Protein AF-A0A1C2D484-F1 (afdb_monomer)

Secondary structure (DSSP, 8-state):
----HHHHHHHHHHHHHHHHHHHHHHHHHHHHHHHHHHHHHHHHHHHTT--HHHHHHHHHHHTTTTS-HHHHHHHHHH-

Foldseek 3Di:
DCPPVVVVVVVVVVVVVVVVVVVVVVLVVVLVVLLVVLLVQLVVCVVVVNDPVVSLVVCCVVQVVRDHSVRSVVSNVVD

Solvent-accessible surface area (backbone atoms only — not comparable to full-atom values): 4530 Å² total; per-residue (Å²): 138,79,79,52,67,69,59,55,51,54,50,51,55,52,54,48,51,53,49,54,55,48,52,53,51,49,52,53,50,52,51,54,54,48,54,53,51,52,46,51,48,55,50,50,37,50,76,71,69,47,52,69,70,57,52,50,52,52,49,33,66,80,32,53,94,79,45,53,58,68,58,52,54,52,45,59,77,75,91

Sequence (79 aa):
MNADPVWRDTIMDYETKLAEEREYGEEKGILSATVNAIKKIIRRNRSYGVSDSKTLEDLTEDYHDSVSRDQIEQMMKEA

Structure (mmCIF, N/CA/C/O backbone):
data_AF-A0A1C2D484-F1
#
_entry.id   AF-A0A1C2D484-F1
#
loop_
_atom_site.group_PDB
_atom_site.id
_atom_site.type_symbol
_atom_site.label_atom_id
_atom_site.label_alt_id
_atom_site.label_comp_id
_atom_site.label_asym_id
_atom_site.label_entity_id
_atom_site.label_seq_id
_atom_site.pdbx_PDB_ins_code
_atom_site.Cartn_x
_atom_site.Cartn_y
_atom_site.Cartn_z
_atom_site.occupancy
_atom_site.B_iso_or_equiv
_atom_site.auth_seq_id
_atom_site.auth_comp_id
_atom_site.auth_asym_id
_atom_site.auth_atom_id
_atom_site.pdbx_PDB_model_num
ATOM 1 N N . MET A 1 1 ? 26.176 -11.174 -46.179 1.00 50.25 1 MET A N 1
ATOM 2 C CA . MET A 1 1 ? 25.520 -10.719 -44.937 1.00 50.25 1 MET A CA 1
ATOM 3 C C . MET A 1 1 ? 25.894 -11.691 -43.830 1.00 50.25 1 MET A C 1
ATOM 5 O O . MET A 1 1 ? 25.187 -12.662 -43.628 1.00 50.25 1 MET A O 1
ATOM 9 N N . ASN A 1 2 ? 27.031 -11.474 -43.171 1.00 51.41 2 ASN A N 1
ATOM 10 C CA . ASN A 1 2 ? 27.303 -12.094 -41.876 1.00 51.41 2 ASN A CA 1
ATOM 11 C C . ASN A 1 2 ? 27.110 -10.973 -40.863 1.00 51.41 2 ASN A C 1
ATOM 13 O O . ASN A 1 2 ? 27.997 -10.144 -40.692 1.00 51.41 2 ASN A O 1
ATOM 17 N N . ALA A 1 3 ? 25.913 -10.883 -40.286 1.00 60.62 3 ALA A N 1
ATOM 18 C CA . ALA A 1 3 ? 25.803 -10.222 -38.997 1.00 60.62 3 ALA A CA 1
ATOM 19 C C . ALA A 1 3 ? 26.543 -11.157 -38.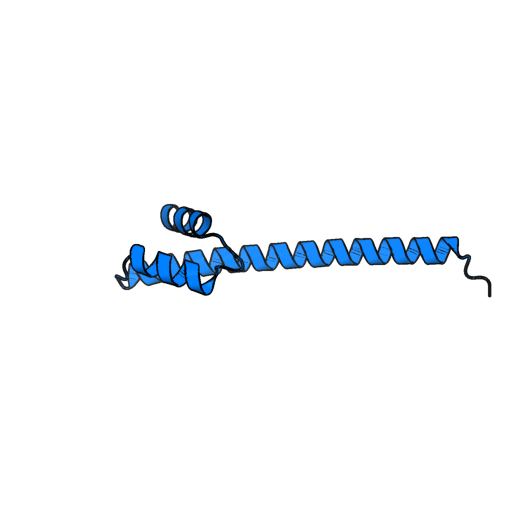041 1.00 60.62 3 ALA A C 1
ATOM 21 O O . ALA A 1 3 ? 26.078 -12.276 -37.828 1.00 60.62 3 ALA A O 1
ATOM 22 N N . ASP A 1 4 ? 27.743 -10.750 -37.632 1.00 69.44 4 ASP A N 1
ATOM 23 C CA . ASP A 1 4 ? 28.595 -11.485 -36.703 1.00 69.44 4 ASP A CA 1
ATOM 24 C C . ASP A 1 4 ? 27.722 -12.031 -35.555 1.00 69.44 4 ASP A C 1
ATOM 26 O O . ASP A 1 4 ? 27.038 -11.230 -34.908 1.00 69.44 4 ASP A O 1
ATOM 30 N N . PRO A 1 5 ? 27.654 -13.361 -35.345 1.00 69.44 5 PRO A N 1
ATOM 31 C CA . PRO A 1 5 ? 26.822 -13.961 -34.303 1.00 69.44 5 PRO A CA 1
ATOM 32 C C . PRO A 1 5 ? 27.063 -13.319 -32.935 1.00 69.44 5 PRO A C 1
ATOM 34 O O . PRO A 1 5 ? 26.114 -13.052 -32.208 1.00 69.44 5 PRO A O 1
ATOM 37 N N . VAL A 1 6 ? 28.315 -12.941 -32.657 1.00 75.94 6 VAL A N 1
ATOM 38 C CA . VAL A 1 6 ? 28.716 -12.277 -31.412 1.00 75.94 6 VAL A CA 1
ATOM 39 C C . VAL A 1 6 ? 28.057 -10.905 -31.273 1.00 75.94 6 VAL A C 1
ATOM 41 O O . VAL A 1 6 ? 27.642 -10.514 -30.185 1.00 75.94 6 VAL A O 1
ATOM 44 N N . TRP A 1 7 ? 27.918 -10.165 -32.375 1.00 72.25 7 TRP A N 1
ATOM 45 C CA . TRP A 1 7 ? 27.274 -8.853 -32.372 1.00 72.25 7 TRP A CA 1
ATOM 46 C C . TRP A 1 7 ? 25.756 -8.953 -32.183 1.00 72.25 7 TRP A C 1
ATOM 48 O O . TRP A 1 7 ? 25.174 -8.104 -31.512 1.00 72.25 7 TRP A O 1
ATOM 58 N N . ARG A 1 8 ? 25.117 -10.006 -32.716 1.00 72.00 8 ARG A N 1
ATOM 59 C CA . ARG A 1 8 ? 23.694 -10.283 -32.448 1.00 72.00 8 ARG A CA 1
ATOM 60 C C . ARG A 1 8 ? 23.449 -10.635 -30.985 1.00 72.00 8 ARG A C 1
ATOM 62 O O . ARG A 1 8 ? 22.538 -10.063 -30.394 1.00 72.00 8 ARG A O 1
ATOM 69 N N . ASP A 1 9 ? 24.278 -11.505 -30.416 1.00 77.19 9 ASP A N 1
ATOM 70 C CA . ASP A 1 9 ? 24.174 -11.892 -29.006 1.00 77.19 9 ASP A CA 1
ATOM 71 C C . ASP A 1 9 ? 24.393 -10.675 -28.092 1.00 77.19 9 ASP A C 1
ATOM 73 O O . ASP A 1 9 ? 23.599 -10.415 -27.195 1.00 77.19 9 ASP A O 1
ATOM 77 N N . THR A 1 10 ? 25.380 -9.830 -28.412 1.00 79.81 10 THR A N 1
ATOM 78 C CA . THR A 1 10 ? 25.658 -8.596 -27.655 1.00 79.81 10 THR A CA 1
ATOM 79 C C . THR A 1 10 ? 24.480 -7.610 -27.667 1.00 79.81 10 THR A C 1
ATOM 81 O O . THR A 1 10 ? 24.216 -6.950 -26.662 1.00 79.81 10 THR A O 1
ATOM 84 N N . ILE A 1 11 ? 23.771 -7.475 -28.794 1.00 80.69 11 ILE A N 1
ATOM 85 C CA . ILE A 1 11 ? 22.591 -6.599 -28.886 1.00 80.69 11 ILE A CA 1
ATOM 86 C C . ILE A 1 11 ? 21.429 -7.172 -28.074 1.00 80.69 11 ILE A C 1
ATOM 88 O O . ILE A 1 11 ? 20.791 -6.430 -27.333 1.00 80.69 11 ILE A O 1
ATOM 92 N N . MET A 1 12 ? 21.182 -8.477 -28.180 1.00 85.38 12 MET A N 1
ATOM 93 C CA . MET A 1 12 ? 20.110 -9.153 -27.448 1.00 85.38 12 MET A CA 1
ATOM 94 C C . MET A 1 12 ? 20.314 -9.064 -25.929 1.00 85.38 12 MET A C 1
ATOM 96 O O . MET A 1 12 ? 19.365 -8.764 -25.205 1.00 85.38 12 MET A O 1
ATOM 100 N N . ASP A 1 13 ? 21.547 -9.238 -25.446 1.00 88.38 13 ASP A N 1
ATOM 101 C CA . ASP A 1 13 ? 21.888 -9.080 -24.026 1.00 88.38 13 ASP A CA 1
ATOM 102 C C . ASP A 1 13 ? 21.627 -7.645 -23.539 1.00 88.38 13 ASP A C 1
ATOM 104 O O . ASP A 1 13 ? 21.103 -7.424 -22.444 1.00 88.38 13 ASP A O 1
ATOM 108 N N . TYR A 1 14 ? 21.951 -6.647 -24.367 1.00 81.38 14 TYR A N 1
ATOM 109 C CA . TYR A 1 14 ? 21.712 -5.241 -24.044 1.00 81.38 14 TYR A CA 1
ATOM 110 C C . TYR A 1 14 ? 20.216 -4.889 -24.023 1.00 81.38 14 TYR A C 1
ATOM 112 O O . TYR A 1 14 ? 19.756 -4.211 -23.103 1.00 81.38 14 TYR A O 1
ATOM 120 N N . GLU A 1 15 ? 19.444 -5.365 -25.003 1.00 87.94 15 GLU A N 1
ATOM 121 C CA . GLU A 1 15 ? 17.988 -5.188 -25.049 1.00 87.94 15 GLU A CA 1
ATOM 122 C C . GLU A 1 15 ? 17.294 -5.870 -23.865 1.00 87.94 15 GLU A C 1
ATOM 124 O O . GLU A 1 15 ? 16.401 -5.276 -23.259 1.00 87.94 15 GLU A O 1
ATOM 129 N N . THR A 1 16 ? 17.754 -7.067 -23.488 1.00 88.94 16 THR A N 1
ATOM 130 C CA . THR A 1 16 ? 17.252 -7.811 -22.322 1.00 88.94 16 THR A CA 1
ATOM 131 C C . THR A 1 16 ? 17.477 -7.019 -21.040 1.00 88.94 16 THR A C 1
ATOM 133 O O . THR A 1 16 ? 16.529 -6.756 -20.304 1.00 88.94 16 THR A O 1
ATOM 136 N N . LYS A 1 17 ? 18.700 -6.526 -20.816 1.00 89.31 17 LYS A N 1
ATOM 137 C CA . LYS A 1 17 ? 19.013 -5.716 -19.634 1.00 89.31 17 LYS A CA 1
ATOM 138 C C . LYS A 1 17 ? 18.175 -4.435 -19.560 1.00 89.31 17 LYS A C 1
ATOM 140 O O . LYS A 1 17 ? 17.710 -4.056 -18.489 1.00 89.31 17 LYS A O 1
ATOM 145 N N . LEU A 1 1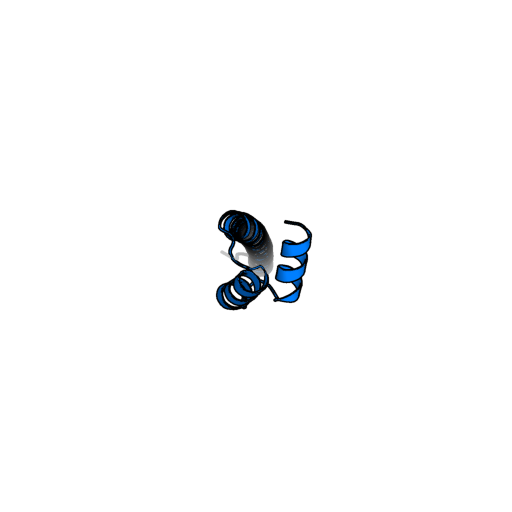8 ? 17.962 -3.759 -20.691 1.00 87.75 18 LEU A N 1
ATOM 146 C CA . LEU A 1 18 ? 17.110 -2.568 -20.735 1.00 87.75 18 LEU A CA 1
ATOM 147 C C . LEU A 1 18 ? 15.639 -2.883 -20.434 1.00 87.75 18 LEU A C 1
ATOM 149 O O . LEU A 1 18 ? 14.953 -2.043 -19.851 1.00 87.75 18 LEU A O 1
ATOM 153 N N . ALA A 1 19 ? 15.142 -4.050 -20.848 1.00 87.75 19 ALA A N 1
ATOM 154 C CA . ALA A 1 19 ? 13.789 -4.492 -20.526 1.00 87.75 19 ALA A CA 1
ATOM 155 C C . ALA A 1 19 ? 13.640 -4.764 -19.022 1.00 87.75 19 ALA A C 1
ATOM 157 O O . ALA A 1 19 ? 12.716 -4.230 -18.413 1.00 87.75 19 ALA A O 1
ATOM 158 N N . GLU A 1 20 ? 14.593 -5.476 -18.415 1.00 88.44 20 GLU A N 1
ATOM 159 C CA . GLU A 1 20 ? 14.627 -5.738 -16.968 1.00 88.44 20 GLU A CA 1
ATOM 160 C C . GLU A 1 20 ? 14.677 -4.436 -16.150 1.00 88.44 20 GLU A C 1
ATOM 162 O O . GLU A 1 20 ? 13.954 -4.275 -15.168 1.00 88.44 20 GLU A O 1
ATOM 167 N N . GLU A 1 21 ? 15.495 -3.461 -16.568 1.00 84.31 21 GLU A N 1
ATOM 168 C CA . GLU A 1 21 ? 15.583 -2.156 -15.899 1.00 84.31 21 GLU A CA 1
ATOM 169 C C . GLU A 1 21 ? 14.267 -1.363 -15.985 1.00 84.31 21 GLU A C 1
ATOM 171 O O . GLU A 1 21 ? 13.887 -0.685 -15.024 1.00 84.31 21 GLU A O 1
ATOM 176 N N . ARG A 1 22 ? 13.557 -1.446 -17.119 1.00 80.94 22 ARG A N 1
ATOM 177 C CA . ARG A 1 22 ? 12.242 -0.808 -17.296 1.00 80.94 22 ARG A CA 1
ATOM 178 C C . ARG A 1 22 ? 11.177 -1.477 -16.442 1.00 80.94 22 ARG A C 1
ATOM 180 O O . ARG A 1 22 ? 10.480 -0.769 -15.723 1.00 80.94 22 ARG A O 1
ATOM 187 N N . GLU A 1 23 ? 11.095 -2.803 -16.486 1.00 82.69 23 GLU A N 1
ATOM 188 C CA . GLU A 1 23 ? 10.153 -3.590 -15.688 1.00 82.69 23 GLU A CA 1
ATOM 189 C C . GLU A 1 23 ? 10.350 -3.312 -14.195 1.00 82.69 23 GLU A C 1
ATOM 191 O O . GLU A 1 23 ? 9.409 -2.931 -13.501 1.00 82.69 23 GLU A O 1
ATOM 196 N N . TYR A 1 24 ? 11.597 -3.336 -13.720 1.00 82.69 24 TYR A N 1
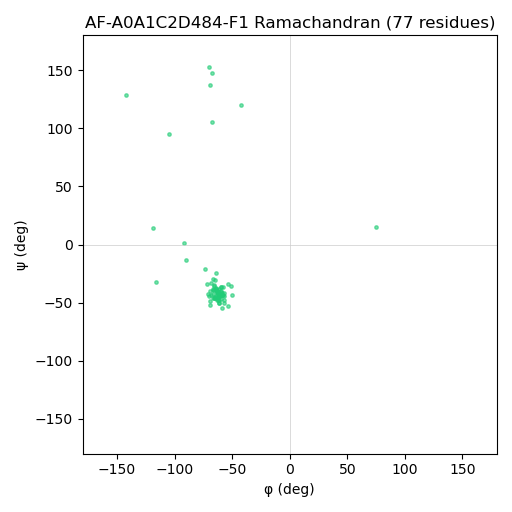ATOM 197 C CA . TYR A 1 24 ? 11.918 -2.979 -12.341 1.00 82.69 24 TYR A CA 1
ATOM 198 C C . TYR A 1 24 ? 11.490 -1.545 -11.985 1.00 82.69 24 TYR A C 1
ATOM 200 O O . TYR A 1 24 ? 10.970 -1.286 -10.895 1.00 82.69 24 TYR A O 1
ATOM 208 N N . GLY A 1 25 ? 11.695 -0.583 -12.890 1.00 76.88 25 GLY A N 1
ATOM 209 C CA . GLY A 1 25 ? 11.242 0.796 -12.707 1.00 76.88 25 GLY A CA 1
ATOM 210 C C . GLY A 1 25 ? 9.716 0.920 -12.616 1.00 76.88 25 GLY A C 1
ATOM 211 O O . GLY A 1 25 ? 9.204 1.647 -11.758 1.00 76.88 25 GLY A O 1
ATOM 212 N N . GLU A 1 26 ? 8.993 0.191 -13.464 1.00 84.44 26 GLU A N 1
ATOM 213 C CA . GLU A 1 26 ? 7.530 0.130 -13.479 1.00 84.44 26 GLU A CA 1
ATOM 214 C C . GLU A 1 26 ? 6.983 -0.506 -12.196 1.00 84.44 26 GLU A C 1
ATOM 21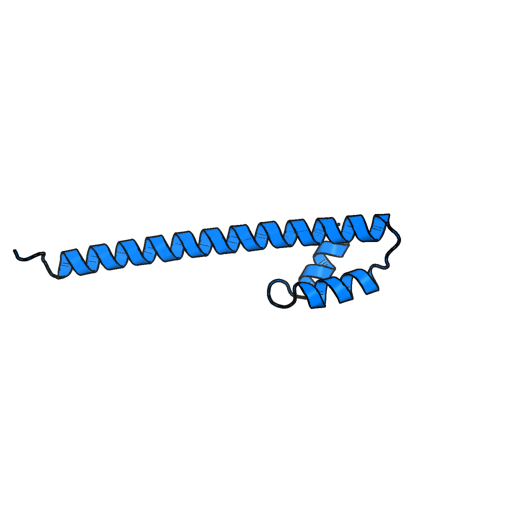6 O O . GLU A 1 26 ? 6.122 0.092 -11.545 1.00 84.44 26 GLU A O 1
ATOM 221 N N . GLU A 1 27 ? 7.547 -1.631 -11.751 1.00 79.69 27 GLU A N 1
ATOM 222 C CA . GLU A 1 27 ? 7.190 -2.282 -10.484 1.00 79.69 27 GLU A CA 1
ATOM 223 C C . GLU A 1 27 ? 7.373 -1.341 -9.287 1.00 79.69 27 GLU A C 1
ATOM 225 O O . GLU A 1 27 ? 6.491 -1.217 -8.429 1.00 79.69 27 GLU A O 1
ATOM 230 N N . LYS A 1 28 ? 8.494 -0.606 -9.232 1.00 80.56 28 LYS A N 1
ATOM 231 C CA . LYS A 1 28 ? 8.730 0.396 -8.178 1.00 80.56 28 LYS A CA 1
ATOM 232 C C . LYS A 1 28 ? 7.712 1.531 -8.225 1.00 80.56 28 LYS A C 1
ATOM 234 O O . LYS A 1 28 ? 7.260 1.987 -7.169 1.00 80.56 28 LYS A O 1
ATOM 239 N N . GLY A 1 29 ? 7.345 1.981 -9.423 1.00 84.38 29 GLY A N 1
ATOM 240 C CA . GLY A 1 29 ? 6.306 2.987 -9.625 1.00 84.38 29 GLY A CA 1
ATOM 241 C C . GLY A 1 29 ? 4.942 2.518 -9.115 1.00 84.38 29 GLY A C 1
ATOM 242 O O . GLY A 1 29 ? 4.294 3.233 -8.344 1.00 84.38 29 GLY A O 1
ATOM 243 N N . ILE A 1 30 ? 4.542 1.297 -9.477 1.00 85.62 30 ILE A N 1
ATOM 244 C CA . ILE A 1 30 ? 3.277 0.672 -9.064 1.00 85.62 30 ILE A CA 1
ATOM 245 C C . ILE A 1 30 ? 3.228 0.501 -7.544 1.00 85.62 30 ILE A C 1
ATOM 247 O O . ILE A 1 30 ? 2.236 0.878 -6.912 1.00 85.62 30 ILE A O 1
ATOM 251 N N . LEU A 1 31 ? 4.309 0.014 -6.929 1.00 87.31 31 LEU A N 1
ATOM 252 C CA . LEU A 1 31 ? 4.376 -0.154 -5.479 1.00 87.31 31 LEU A CA 1
ATOM 253 C C . LEU A 1 31 ? 4.237 1.192 -4.750 1.00 87.31 31 LEU A C 1
ATOM 255 O O . LEU A 1 31 ? 3.464 1.309 -3.800 1.00 87.31 31 LEU A O 1
ATOM 259 N N . SER A 1 32 ? 4.927 2.236 -5.221 1.00 88.88 32 SER A N 1
ATOM 260 C CA . SER A 1 32 ? 4.825 3.586 -4.649 1.00 88.88 32 SER A CA 1
ATOM 261 C C . SER A 1 32 ? 3.404 4.158 -4.749 1.00 88.88 32 SER A C 1
ATOM 263 O O . SER A 1 32 ? 2.872 4.708 -3.778 1.00 88.88 32 SER A O 1
ATOM 265 N N . ALA A 1 33 ? 2.747 3.995 -5.902 1.00 91.31 33 ALA A N 1
ATOM 266 C CA . ALA A 1 33 ? 1.362 4.419 -6.094 1.00 91.31 33 ALA A CA 1
ATOM 267 C C . ALA A 1 33 ? 0.399 3.661 -5.164 1.00 91.31 33 ALA A C 1
ATOM 269 O O . ALA A 1 33 ? -0.474 4.277 -4.547 1.00 91.31 33 ALA A O 1
ATOM 270 N N . THR A 1 34 ? 0.615 2.354 -5.002 1.00 93.06 34 THR A N 1
ATOM 271 C CA . THR A 1 34 ? -0.169 1.477 -4.122 1.00 93.06 34 THR A CA 1
ATOM 272 C C . THR A 1 34 ? -0.062 1.917 -2.664 1.00 93.06 34 THR A C 1
ATOM 274 O O . THR A 1 34 ? -1.078 2.166 -2.015 1.00 93.06 34 THR A O 1
ATOM 277 N N . VAL A 1 35 ? 1.157 2.136 -2.160 1.00 93.50 35 VAL A N 1
ATOM 278 C CA . VAL A 1 35 ? 1.393 2.625 -0.789 1.00 93.50 35 VAL A CA 1
ATOM 279 C C . VAL A 1 35 ? 0.693 3.967 -0.544 1.00 93.50 35 VAL A C 1
ATOM 281 O O . VAL A 1 35 ? 0.053 4.167 0.492 1.00 93.50 35 VAL A O 1
ATOM 284 N N . ASN A 1 36 ? 0.768 4.894 -1.502 1.00 93.12 36 ASN A N 1
ATOM 285 C CA . ASN A 1 36 ? 0.106 6.194 -1.384 1.00 93.12 36 ASN A CA 1
ATOM 286 C C . ASN A 1 36 ? -1.427 6.080 -1.379 1.00 93.12 36 ASN A C 1
ATOM 288 O O . ASN A 1 36 ? -2.091 6.795 -0.620 1.00 93.12 36 ASN A O 1
ATOM 292 N N . ALA A 1 37 ? -1.993 5.183 -2.190 1.00 94.00 37 ALA A N 1
ATOM 293 C CA . ALA A 1 37 ? -3.427 4.911 -2.210 1.00 94.00 37 ALA A CA 1
ATOM 294 C C . ALA A 1 37 ? -3.908 4.350 -0.863 1.00 94.00 37 ALA A C 1
ATOM 296 O O . ALA A 1 37 ? -4.852 4.893 -0.284 1.00 94.00 37 ALA A O 1
ATOM 297 N N . ILE A 1 38 ? -3.200 3.358 -0.314 1.00 96.38 38 ILE A N 1
ATOM 298 C CA . ILE A 1 38 ? -3.491 2.756 0.995 1.00 96.38 38 ILE A CA 1
ATOM 299 C C . ILE A 1 38 ? -3.474 3.824 2.099 1.00 96.38 38 ILE A C 1
ATOM 301 O O . ILE A 1 38 ? -4.456 3.981 2.828 1.00 96.38 38 ILE A O 1
ATOM 305 N N . LYS A 1 39 ? -2.419 4.652 2.174 1.00 96.25 39 LYS A N 1
ATOM 306 C CA . LYS A 1 39 ? -2.335 5.755 3.155 1.00 96.25 39 LYS A CA 1
ATOM 307 C C . LYS A 1 39 ? -3.502 6.742 3.030 1.00 96.25 39 LYS A C 1
ATOM 309 O O . LYS A 1 39 ? -3.997 7.253 4.036 1.00 96.25 39 LYS A O 1
ATOM 314 N N . LYS A 1 40 ? -3.975 7.014 1.810 1.00 96.62 40 LYS A N 1
ATOM 315 C CA . LYS A 1 40 ? -5.140 7.881 1.575 1.00 96.62 40 LYS A CA 1
ATOM 316 C C . LYS A 1 40 ? -6.446 7.234 2.047 1.00 96.62 40 LYS A C 1
ATOM 318 O O . LYS A 1 40 ? -7.271 7.936 2.633 1.00 96.62 40 LYS A O 1
ATOM 323 N N . ILE A 1 41 ? -6.625 5.929 1.825 1.00 96.88 41 ILE A N 1
ATOM 324 C CA . ILE A 1 41 ? -7.793 5.173 2.302 1.00 96.88 41 ILE A CA 1
ATOM 325 C C . ILE A 1 41 ? -7.844 5.191 3.829 1.00 96.88 41 ILE A C 1
ATOM 327 O O . ILE A 1 41 ? -8.878 5.563 4.379 1.00 96.88 41 ILE A O 1
ATOM 331 N N . ILE A 1 42 ? -6.724 4.911 4.506 1.00 97.56 42 ILE A N 1
ATOM 332 C CA . ILE A 1 42 ? -6.635 4.924 5.976 1.00 97.56 42 ILE A CA 1
ATOM 333 C C . ILE A 1 42 ? -7.118 6.265 6.543 1.00 97.56 42 ILE A C 1
ATOM 335 O O . ILE A 1 42 ? -8.028 6.308 7.372 1.00 97.56 42 ILE A O 1
ATOM 339 N N . ARG A 1 43 ? -6.564 7.383 6.053 1.00 97.44 43 ARG A N 1
ATOM 340 C CA . ARG A 1 43 ? -6.950 8.728 6.516 1.00 97.44 43 ARG A CA 1
ATOM 341 C C . ARG A 1 43 ? -8.422 9.029 6.262 1.00 97.44 43 ARG A C 1
ATOM 343 O O . ARG A 1 43 ? -9.096 9.592 7.123 1.00 97.44 43 ARG A O 1
ATOM 350 N N . ARG A 1 44 ? -8.931 8.653 5.086 1.00 97.75 44 ARG A N 1
ATOM 351 C CA . ARG A 1 44 ? -10.331 8.878 4.718 1.00 97.75 44 ARG A CA 1
ATOM 352 C C . ARG A 1 44 ? -11.275 8.072 5.610 1.00 97.75 44 ARG A C 1
ATOM 354 O O . ARG A 1 44 ? -12.230 8.637 6.134 1.00 97.75 44 ARG A O 1
ATOM 361 N N . ASN A 1 45 ? -10.986 6.797 5.832 1.00 97.75 45 ASN A N 1
ATOM 362 C CA . ASN A 1 45 ? -11.789 5.919 6.677 1.00 97.75 45 ASN A CA 1
ATOM 363 C C . ASN A 1 45 ? -11.852 6.437 8.118 1.00 97.75 45 ASN A C 1
ATOM 365 O O . ASN A 1 45 ? -12.946 6.556 8.670 1.00 97.75 45 ASN A O 1
ATOM 369 N N . ARG A 1 46 ? -10.716 6.881 8.673 1.00 96.25 46 ARG A N 1
ATOM 370 C CA . ARG A 1 46 ? -10.678 7.560 9.978 1.00 96.25 46 ARG A CA 1
ATOM 371 C C . ARG A 1 46 ? -11.542 8.819 10.003 1.00 96.25 46 ARG A C 1
ATOM 373 O O . ARG A 1 46 ? -12.298 9.016 10.948 1.00 96.25 46 ARG A O 1
ATOM 380 N N . SER A 1 47 ? -11.493 9.644 8.952 1.00 97.62 47 SER A N 1
ATOM 381 C CA . SER A 1 47 ? -12.338 10.847 8.856 1.00 97.62 47 SER A CA 1
ATOM 382 C C . SER A 1 47 ? -13.839 10.537 8.787 1.00 97.62 47 SER A C 1
ATOM 384 O O . SER A 1 47 ? -14.655 11.368 9.176 1.00 97.62 47 SER A O 1
ATOM 386 N N . TYR A 1 48 ? -14.204 9.337 8.329 1.00 97.12 48 TYR A N 1
ATOM 387 C CA . TYR A 1 48 ? -15.583 8.845 8.294 1.00 97.12 48 TYR A CA 1
ATOM 388 C C . TYR A 1 48 ? -15.977 8.059 9.552 1.00 97.12 48 TYR A C 1
ATOM 390 O O . TYR A 1 48 ? -17.108 7.589 9.641 1.00 97.12 48 TYR A O 1
ATOM 398 N N . GLY A 1 49 ? -15.074 7.920 10.529 1.00 96.81 49 GLY A N 1
ATOM 399 C CA . GLY A 1 49 ? -15.321 7.170 11.761 1.00 96.81 49 GLY A CA 1
ATOM 400 C C . GLY A 1 49 ? -15.307 5.648 11.589 1.00 96.81 49 GLY A C 1
ATOM 401 O O . GLY A 1 49 ? -15.775 4.936 12.475 1.00 96.81 49 GLY A O 1
ATOM 402 N N . VAL A 1 50 ? -14.783 5.133 10.472 1.00 97.81 50 VAL A N 1
ATOM 403 C CA . VAL A 1 50 ? -14.565 3.692 10.282 1.00 97.81 50 VAL A CA 1
ATOM 404 C C . VAL A 1 50 ? -13.438 3.243 11.210 1.00 97.81 50 VAL A C 1
ATOM 406 O O . VAL A 1 50 ? -12.425 3.932 11.340 1.00 97.81 50 VAL A O 1
ATOM 409 N N . SER A 1 51 ? -13.603 2.090 11.861 1.00 97.25 51 SER A N 1
ATOM 410 C CA . SER A 1 51 ? -12.589 1.592 12.785 1.00 97.25 51 SER A CA 1
ATOM 411 C C . SER A 1 51 ? -11.307 1.190 12.056 1.00 97.25 51 SER A C 1
ATOM 413 O O . SER A 1 51 ? -11.325 0.670 10.935 1.00 97.25 51 SER A O 1
ATOM 415 N N . ASP A 1 52 ? -10.182 1.368 12.744 1.00 95.69 52 ASP A N 1
ATOM 416 C CA . ASP A 1 52 ? -8.884 0.891 12.273 1.00 95.69 52 ASP A CA 1
ATOM 417 C C . ASP A 1 52 ? -8.899 -0.637 12.079 1.00 95.69 52 ASP A C 1
ATOM 419 O O . ASP A 1 52 ? -8.354 -1.131 11.099 1.00 95.69 52 ASP A O 1
ATOM 423 N N . SER A 1 53 ? -9.602 -1.393 12.932 1.00 97.31 53 SER A N 1
ATOM 424 C CA . SER A 1 53 ? -9.739 -2.847 12.765 1.00 97.31 53 SER A CA 1
ATOM 425 C C . SER A 1 53 ? -10.411 -3.232 11.448 1.00 97.31 53 SER A C 1
ATOM 427 O O . SER A 1 53 ? -9.919 -4.123 10.760 1.00 97.31 53 SER A O 1
ATOM 429 N N . LYS A 1 54 ? -11.502 -2.545 11.079 1.00 97.69 54 LYS A N 1
ATOM 430 C CA . LYS A 1 54 ? -12.221 -2.821 9.834 1.00 97.69 54 LYS A CA 1
ATOM 431 C C . LYS A 1 54 ? -11.407 -2.379 8.624 1.00 97.69 54 LYS A C 1
ATOM 433 O O . LYS A 1 54 ? -11.273 -3.121 7.665 1.00 97.69 54 LYS A O 1
ATOM 438 N N . THR A 1 55 ? -10.783 -1.208 8.720 1.00 97.75 55 THR A N 1
ATOM 439 C CA . THR A 1 55 ? -9.896 -0.691 7.672 1.00 97.75 55 THR A CA 1
ATOM 440 C C . THR A 1 55 ? -8.714 -1.627 7.414 1.00 97.75 55 THR A C 1
ATOM 442 O O . THR A 1 55 ? -8.349 -1.834 6.263 1.00 97.75 55 THR A O 1
ATOM 445 N N . LEU A 1 56 ? -8.125 -2.206 8.462 1.00 97.94 56 LEU A N 1
ATOM 446 C CA . LEU A 1 56 ? -7.036 -3.169 8.328 1.00 97.94 56 LEU A CA 1
ATOM 447 C C . LEU A 1 56 ? -7.497 -4.470 7.667 1.00 97.94 56 LEU A C 1
ATOM 449 O O . LEU A 1 56 ? -6.775 -4.992 6.824 1.00 97.94 56 LEU A O 1
ATOM 453 N N . GLU A 1 57 ? -8.664 -4.991 8.049 1.00 97.75 57 GLU A N 1
ATOM 454 C CA . GLU A 1 57 ? -9.263 -6.178 7.427 1.00 97.75 57 GLU A CA 1
ATOM 455 C C . GLU A 1 57 ? -9.488 -5.949 5.925 1.00 97.75 57 GLU A C 1
ATOM 457 O O . GLU A 1 57 ? -8.921 -6.683 5.120 1.00 97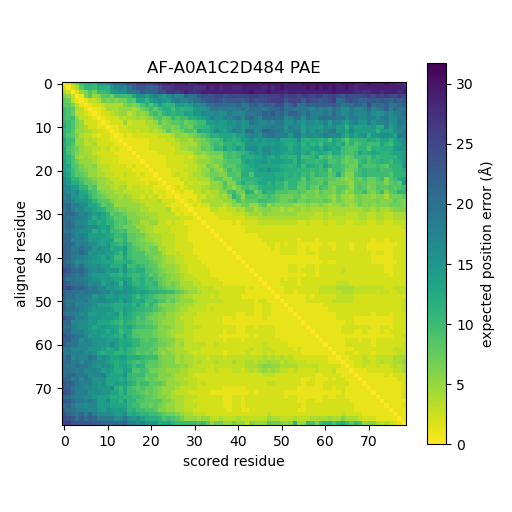.75 57 GLU A O 1
ATOM 462 N N . ASP A 1 58 ? -10.194 -4.872 5.565 1.00 97.38 58 ASP A N 1
ATOM 463 C CA . ASP A 1 58 ? -10.523 -4.535 4.174 1.00 97.38 58 ASP A CA 1
ATOM 464 C C . ASP A 1 58 ? -9.255 -4.345 3.326 1.00 97.38 58 ASP A C 1
ATOM 466 O O . ASP A 1 58 ? -9.119 -4.916 2.250 1.00 97.38 58 ASP A O 1
ATOM 470 N N . LEU A 1 59 ? -8.273 -3.590 3.830 1.00 97.06 59 LEU A N 1
ATOM 471 C CA . LEU A 1 59 ? -7.023 -3.358 3.102 1.00 97.06 59 LEU A CA 1
ATOM 472 C C . LEU A 1 59 ? -6.170 -4.624 2.980 1.00 97.06 59 LEU A C 1
ATOM 474 O O . LEU A 1 59 ? -5.458 -4.775 1.990 1.00 97.06 59 LEU A O 1
ATOM 478 N N . THR A 1 60 ? -6.210 -5.514 3.976 1.00 96.75 60 THR A N 1
ATOM 479 C CA . THR A 1 60 ? -5.494 -6.793 3.902 1.00 96.75 60 THR A CA 1
ATOM 480 C C . THR A 1 60 ? -6.103 -7.679 2.826 1.00 96.75 60 THR A C 1
ATOM 482 O O . THR A 1 60 ? -5.353 -8.333 2.116 1.00 96.75 60 THR A O 1
ATOM 485 N N . GLU A 1 61 ? -7.428 -7.688 2.680 1.00 96.19 61 GLU A N 1
ATOM 486 C CA . GLU A 1 61 ? -8.121 -8.436 1.627 1.00 96.19 61 GLU A CA 1
ATOM 487 C C . GLU A 1 61 ? -7.854 -7.832 0.237 1.00 96.19 61 GLU A C 1
ATOM 489 O O . GLU A 1 61 ? -7.362 -8.527 -0.656 1.00 96.19 61 GLU A O 1
ATOM 494 N N . ASP A 1 62 ? -8.076 -6.524 0.080 1.00 95.38 62 ASP A N 1
ATOM 495 C CA . ASP A 1 62 ? -7.977 -5.816 -1.204 1.00 95.38 62 ASP A CA 1
ATOM 496 C C . ASP A 1 62 ? -6.550 -5.791 -1.781 1.00 95.38 62 ASP A C 1
ATOM 498 O O . ASP A 1 62 ? -6.373 -5.750 -3.000 1.00 95.38 62 ASP A O 1
ATOM 502 N N . TYR A 1 63 ? -5.524 -5.796 -0.921 1.00 93.69 63 TYR A N 1
ATOM 503 C CA . TYR A 1 63 ? -4.121 -5.631 -1.321 1.00 93.69 63 TYR A CA 1
ATOM 504 C C . TYR A 1 63 ? -3.216 -6.824 -0.973 1.00 93.69 63 TYR A C 1
ATOM 506 O O . TYR A 1 63 ? -1.994 -6.675 -1.055 1.00 93.69 63 TYR A O 1
ATOM 514 N N . HIS A 1 64 ? -3.766 -8.000 -0.629 1.00 91.88 64 HIS A N 1
ATOM 515 C CA . HIS A 1 64 ? -2.979 -9.168 -0.188 1.00 91.88 64 HIS A CA 1
ATOM 516 C C . HIS A 1 64 ? -1.855 -9.582 -1.155 1.00 91.88 64 HIS A C 1
ATOM 518 O O . HIS A 1 64 ? -0.793 -10.008 -0.704 1.00 91.88 64 HIS A O 1
ATOM 524 N N . ASP A 1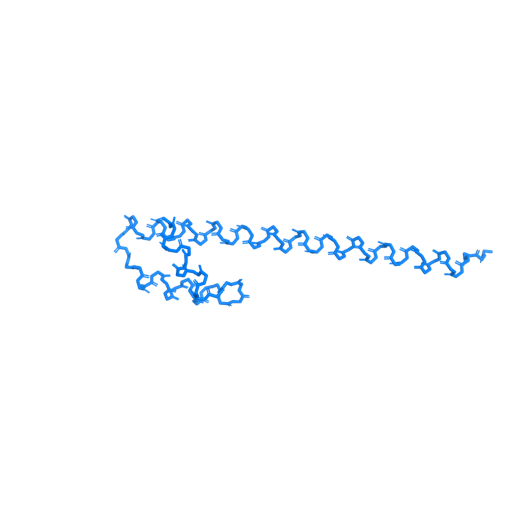 65 ? -2.063 -9.4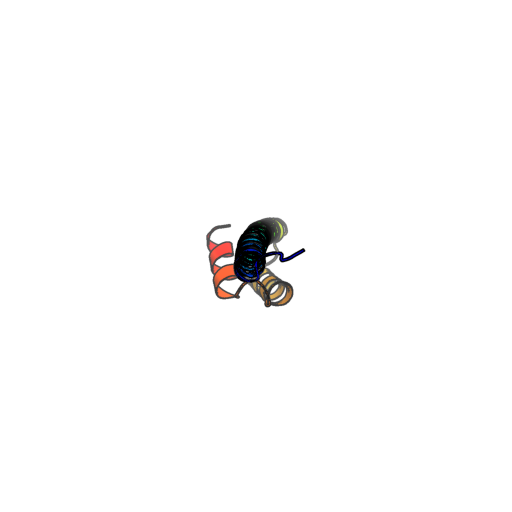13 -2.464 1.00 91.19 65 ASP A N 1
ATOM 525 C CA . ASP A 1 65 ? -1.081 -9.751 -3.504 1.00 91.19 65 ASP A CA 1
ATOM 526 C C . ASP A 1 65 ? 0.094 -8.764 -3.587 1.00 91.19 65 ASP A C 1
ATOM 528 O O . ASP A 1 65 ? 1.145 -9.081 -4.139 1.00 91.19 65 ASP A O 1
ATOM 532 N N . SER A 1 66 ? -0.076 -7.542 -3.075 1.00 89.56 66 SER A N 1
ATOM 533 C CA . SER A 1 66 ? 0.883 -6.442 -3.2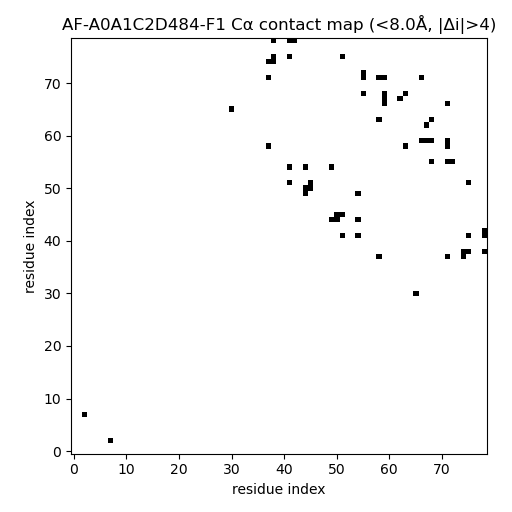57 1.00 89.56 66 SER A CA 1
ATOM 534 C C . SER A 1 66 ? 1.532 -5.971 -1.958 1.00 89.56 66 SER A C 1
ATOM 536 O O . SER A 1 66 ? 2.668 -5.495 -1.972 1.00 89.56 66 SER A O 1
ATOM 538 N N . VAL A 1 67 ? 0.813 -6.043 -0.834 1.00 92.00 67 VAL A N 1
ATOM 539 C CA . VAL A 1 67 ? 1.247 -5.488 0.451 1.00 92.00 67 VAL A CA 1
ATOM 540 C C . VAL A 1 67 ? 0.826 -6.422 1.581 1.00 92.00 67 VAL A C 1
ATOM 542 O O . VAL A 1 67 ? -0.337 -6.788 1.715 1.00 92.00 67 VAL A O 1
ATOM 545 N N . SER A 1 68 ? 1.777 -6.781 2.440 1.00 95.06 68 SER A N 1
ATOM 546 C CA . SER A 1 68 ? 1.493 -7.611 3.613 1.00 95.06 68 SER A CA 1
ATOM 547 C C . SER A 1 68 ? 0.688 -6.857 4.675 1.00 95.06 68 SER A C 1
ATOM 549 O O . SER A 1 68 ? 0.824 -5.641 4.841 1.00 95.06 68 SER A O 1
ATOM 551 N N . ARG A 1 69 ? -0.082 -7.599 5.477 1.00 96.12 69 ARG A N 1
ATOM 552 C CA . ARG A 1 69 ? -0.825 -7.057 6.626 1.00 96.12 69 ARG A CA 1
ATOM 553 C C . ARG A 1 69 ? 0.053 -6.208 7.555 1.00 96.12 69 ARG A C 1
ATOM 555 O O . ARG A 1 69 ? -0.356 -5.117 7.939 1.00 96.12 69 ARG A O 1
ATOM 562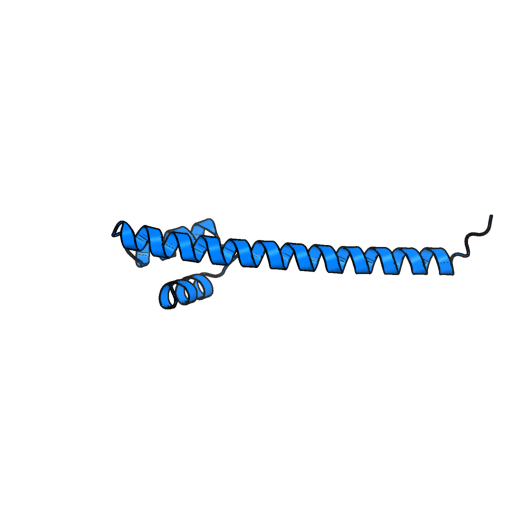 N N . ASP A 1 70 ? 1.271 -6.655 7.859 1.00 96.88 70 ASP A N 1
ATOM 563 C CA . ASP A 1 70 ? 2.208 -5.936 8.738 1.00 96.88 70 ASP A CA 1
ATOM 564 C C . ASP A 1 70 ? 2.636 -4.580 8.155 1.00 96.88 70 ASP A C 1
ATOM 566 O O . ASP A 1 70 ? 2.750 -3.585 8.875 1.00 96.88 70 ASP A O 1
ATOM 570 N N . GLN A 1 71 ? 2.834 -4.507 6.835 1.00 95.50 71 GLN A N 1
ATOM 571 C CA . GLN A 1 71 ? 3.116 -3.241 6.158 1.00 95.50 71 GLN A CA 1
ATOM 572 C C . GLN A 1 71 ? 1.911 -2.298 6.223 1.00 95.50 71 GLN A C 1
ATOM 574 O O . GLN A 1 71 ? 2.099 -1.101 6.436 1.00 95.50 71 GLN A O 1
ATOM 579 N N . ILE A 1 72 ? 0.685 -2.812 6.093 1.00 97.06 72 ILE A N 1
ATOM 580 C CA . ILE A 1 72 ? -0.541 -2.013 6.232 1.00 97.06 72 ILE A CA 1
ATOM 581 C C . ILE A 1 72 ? -0.673 -1.492 7.670 1.00 97.06 72 ILE A C 1
ATOM 583 O O . ILE A 1 72 ? -0.891 -0.296 7.863 1.00 97.06 72 ILE A O 1
ATOM 587 N N . GLU A 1 73 ? -0.450 -2.336 8.684 1.00 97.00 73 GLU A N 1
ATOM 588 C CA . GLU A 1 73 ? -0.427 -1.913 10.092 1.00 97.00 73 GLU A CA 1
ATOM 589 C C . GLU A 1 73 ? 0.614 -0.814 10.342 1.00 97.00 73 GLU A C 1
ATOM 591 O O . GLU A 1 73 ? 0.343 0.161 11.049 1.00 97.00 73 GLU A O 1
ATOM 596 N N . GLN A 1 74 ? 1.804 -0.940 9.750 1.00 96.88 74 GLN A N 1
ATOM 597 C CA . GLN A 1 74 ? 2.840 0.082 9.851 1.00 96.88 74 GLN A CA 1
ATOM 598 C C . GLN A 1 74 ? 2.399 1.397 9.192 1.00 96.88 74 GLN A C 1
ATOM 600 O O . GLN A 1 74 ? 2.525 2.461 9.797 1.00 96.88 74 GLN A O 1
ATOM 605 N N . MET A 1 75 ? 1.800 1.338 7.999 1.00 95.56 75 MET A N 1
ATOM 606 C CA . MET A 1 75 ? 1.245 2.522 7.337 1.00 95.56 75 MET A CA 1
ATOM 607 C C . MET A 1 75 ? 0.152 3.188 8.176 1.00 95.56 75 MET A C 1
ATOM 609 O O . MET A 1 75 ? 0.092 4.413 8.208 1.00 95.56 75 MET A O 1
ATOM 613 N N . MET A 1 76 ? -0.681 2.417 8.879 1.00 96.50 76 MET A N 1
ATOM 614 C CA . MET A 1 76 ? -1.718 2.952 9.766 1.00 96.50 76 MET A CA 1
ATOM 615 C C . MET A 1 76 ? -1.145 3.692 10.977 1.00 96.50 76 MET A C 1
ATOM 617 O O . MET A 1 76 ? -1.717 4.701 11.394 1.00 96.50 76 MET A O 1
ATOM 621 N N . LYS A 1 77 ? -0.015 3.238 11.529 1.00 95.62 77 LYS A N 1
ATOM 622 C CA . LYS A 1 77 ? 0.686 3.935 12.624 1.00 95.62 77 LYS A CA 1
ATOM 623 C C . LYS A 1 77 ? 1.273 5.278 12.177 1.00 95.62 77 LYS A C 1
ATOM 625 O O . LYS A 1 77 ? 1.379 6.193 12.984 1.00 95.62 77 LYS A O 1
ATOM 630 N N . GLU A 1 78 ? 1.642 5.391 10.903 1.00 90.44 78 GLU A N 1
ATOM 631 C CA . GLU A 1 78 ? 2.241 6.592 10.301 1.00 90.44 78 GLU A CA 1
ATOM 632 C C . GLU A 1 78 ? 1.223 7.581 9.700 1.00 90.44 78 GLU A C 1
ATOM 634 O O . GLU A 1 78 ? 1.613 8.681 9.298 1.00 90.44 78 GLU A O 1
ATOM 639 N N . ALA A 1 79 ? -0.041 7.171 9.533 1.00 79.81 79 ALA A N 1
ATOM 640 C CA . ALA A 1 79 ? -1.033 7.857 8.697 1.00 79.81 79 ALA A CA 1
ATOM 641 C C . ALA A 1 79 ? -1.769 9.015 9.370 1.00 79.81 79 ALA A C 1
ATOM 643 O O . ALA A 1 79 ? -2.229 8.852 10.523 1.00 79.81 79 ALA A O 1
#

pLDDT: mean 88.92, std 10.37, range [50.25, 97.94]

Radius of gyration: 21.04 Å; Cα contacts (8 Å, |Δi|>4): 32; chains: 1; bounding box: 44×25×58 Å

Organism: NCBI:txid47770

Mean predicted aligned error: 7.75 Å